Protein AF-A0A949D5W7-F1 (afdb_monomer)

Secondary structure (DSSP, 8-state):
---EEEEEEE-SHHHHHHHHHHHHHHHHHHHHH-SSS-----EEEEEEE-TTS-EEEEEEES-HHHHHHHHHHHHHHHHH-

Structure (mmCIF, N/CA/C/O backbone):
data_AF-A0A949D5W7-F1
#
_entry.id   AF-A0A949D5W7-F1
#
loop_
_atom_site.group_PDB
_atom_site.id
_atom_site.type_symbol
_atom_site.label_atom_id
_atom_site.label_alt_id
_atom_site.label_comp_id
_atom_site.label_asym_id
_atom_site.label_entity_id
_atom_site.label_seq_id
_atom_site.pdbx_PDB_ins_code
_atom_site.Cartn_x
_atom_site.Cartn_y
_atom_site.Cartn_z
_atom_site.occupancy
_atom_site.B_iso_or_equiv
_atom_site.auth_seq_id
_atom_site.auth_comp_id
_atom_site.auth_asym_id
_atom_site.auth_atom_id
_atom_site.pdbx_PDB_model_num
ATOM 1 N N . MET A 1 1 ? -2.252 -4.993 -20.769 1.00 59.78 1 MET A N 1
ATOM 2 C CA . MET A 1 1 ? -1.844 -4.385 -19.492 1.00 59.78 1 MET A CA 1
ATOM 3 C C . MET A 1 1 ? -2.615 -5.130 -18.423 1.00 59.78 1 MET A C 1
ATOM 5 O O . MET A 1 1 ? -3.828 -5.234 -18.561 1.00 59.78 1 MET A O 1
ATOM 9 N N . THR A 1 2 ? -1.921 -5.809 -17.514 1.00 76.50 2 THR A N 1
ATOM 10 C CA . THR A 1 2 ? -2.558 -6.645 -16.491 1.00 76.50 2 THR A CA 1
ATOM 11 C C . THR A 1 2 ? -2.392 -5.921 -15.173 1.00 76.50 2 THR A C 1
ATOM 13 O O . THR A 1 2 ? -1.268 -5.835 -14.689 1.00 76.50 2 THR A O 1
ATOM 16 N N . ASP A 1 3 ? -3.492 -5.413 -14.627 1.00 84.75 3 ASP A N 1
ATOM 17 C CA . ASP A 1 3 ? -3.503 -4.782 -13.311 1.00 84.75 3 ASP A CA 1
ATOM 18 C C . ASP A 1 3 ? -3.015 -5.777 -12.249 1.00 84.75 3 ASP A C 1
ATOM 20 O O . ASP A 1 3 ? -3.446 -6.936 -12.212 1.00 84.75 3 ASP A O 1
ATOM 24 N N . ILE A 1 4 ? -2.119 -5.324 -11.377 1.00 88.94 4 ILE A N 1
ATOM 25 C CA . ILE A 1 4 ? -1.582 -6.117 -10.272 1.00 88.94 4 ILE A CA 1
ATOM 26 C C . ILE A 1 4 ? -2.146 -5.562 -8.988 1.00 88.94 4 ILE A C 1
ATOM 28 O O . ILE A 1 4 ? -1.964 -4.397 -8.657 1.00 88.94 4 ILE A O 1
ATOM 32 N N . VAL A 1 5 ? -2.866 -6.419 -8.286 1.00 89.31 5 VAL A N 1
ATOM 33 C CA . VAL A 1 5 ? -3.711 -6.027 -7.174 1.00 89.31 5 VAL A CA 1
ATOM 34 C C . VAL A 1 5 ? -3.129 -6.596 -5.890 1.00 89.31 5 VAL A C 1
ATOM 36 O O . VAL A 1 5 ? -2.983 -7.811 -5.775 1.00 89.31 5 VAL A O 1
ATOM 39 N N . LEU A 1 6 ? -2.815 -5.721 -4.938 1.00 89.44 6 LEU A N 1
ATOM 40 C CA . LEU A 1 6 ? -2.461 -6.082 -3.570 1.00 89.44 6 LEU A CA 1
ATOM 41 C C . LEU A 1 6 ? -3.616 -5.694 -2.646 1.00 89.44 6 LEU A C 1
ATOM 43 O O . LEU A 1 6 ? -4.029 -4.533 -2.619 1.00 89.44 6 LEU A O 1
ATOM 47 N N . ASP A 1 7 ? -4.139 -6.676 -1.918 1.00 89.75 7 ASP A N 1
ATOM 48 C CA . ASP A 1 7 ? -5.241 -6.510 -0.974 1.00 89.75 7 ASP A CA 1
ATOM 49 C C . ASP A 1 7 ? -4.701 -6.459 0.463 1.00 89.75 7 ASP A C 1
ATOM 51 O O . ASP A 1 7 ? -3.903 -7.301 0.874 1.00 89.75 7 ASP A O 1
ATOM 55 N N . PHE A 1 8 ? -5.156 -5.466 1.224 1.00 87.25 8 PHE A N 1
ATOM 56 C CA . PHE A 1 8 ? -4.790 -5.215 2.612 1.00 87.25 8 PHE A CA 1
ATOM 57 C C . PHE A 1 8 ? -6.058 -5.183 3.456 1.00 87.25 8 PHE A C 1
ATOM 59 O O . PHE A 1 8 ? -6.876 -4.263 3.349 1.00 87.25 8 PHE A O 1
ATOM 66 N N . GLU A 1 9 ? -6.216 -6.201 4.292 1.00 85.50 9 GLU A N 1
ATOM 67 C CA . GLU A 1 9 ? -7.233 -6.227 5.337 1.00 85.50 9 GLU A CA 1
ATOM 68 C C . GLU A 1 9 ? -6.742 -5.375 6.507 1.00 85.50 9 GLU A C 1
ATOM 70 O O . GLU A 1 9 ? -5.689 -5.647 7.088 1.00 85.50 9 GLU A O 1
ATOM 75 N N . LEU A 1 10 ? -7.484 -4.311 6.808 1.00 83.56 10 LEU A N 1
ATOM 76 C CA . LEU A 1 10 ? -7.176 -3.376 7.879 1.00 83.56 10 LEU A CA 1
ATOM 77 C C . LEU A 1 10 ? -8.277 -3.461 8.932 1.00 83.56 10 LEU A C 1
ATOM 79 O O . LEU A 1 10 ? -9.446 -3.154 8.683 1.00 83.56 10 LEU A O 1
ATOM 83 N N . ASP A 1 11 ? -7.878 -3.895 10.117 1.00 81.38 11 ASP A N 1
ATOM 84 C CA . ASP A 1 11 ? -8.729 -4.150 11.276 1.00 81.38 11 ASP A CA 1
ATOM 85 C C . ASP A 1 11 ? -8.897 -2.921 12.186 1.00 81.38 11 ASP A C 1
ATOM 87 O O . ASP A 1 11 ? -9.705 -2.939 13.115 1.00 81.38 11 ASP A O 1
ATOM 91 N N . SER A 1 12 ? -8.162 -1.837 11.918 1.00 81.81 12 SER A N 1
ATOM 92 C CA . SER A 1 12 ? -8.151 -0.623 12.735 1.00 81.81 12 SER A CA 1
ATOM 93 C C . SER A 1 12 ? -7.858 0.644 11.925 1.00 81.81 12 SER A C 1
ATOM 95 O O . SER A 1 12 ? -7.328 0.597 10.814 1.00 81.81 12 SER A O 1
ATOM 97 N N . GLU A 1 13 ? -8.198 1.800 12.503 1.00 83.88 13 GLU A N 1
ATOM 98 C CA . GLU A 1 13 ? -7.812 3.109 11.958 1.00 83.88 13 GLU A CA 1
ATOM 99 C C . GLU A 1 13 ? -6.298 3.321 11.974 1.00 83.88 13 GLU A C 1
ATOM 101 O O . GLU A 1 13 ? -5.757 3.867 11.018 1.00 83.88 13 GLU A O 1
ATOM 106 N N . ASP A 1 14 ? -5.604 2.817 12.994 1.00 86.25 14 ASP A N 1
ATOM 107 C CA . ASP A 1 14 ? -4.145 2.914 13.074 1.00 86.25 14 ASP A CA 1
ATOM 108 C C . ASP A 1 14 ? -3.464 2.146 11.929 1.00 86.25 14 ASP A C 1
ATOM 110 O O 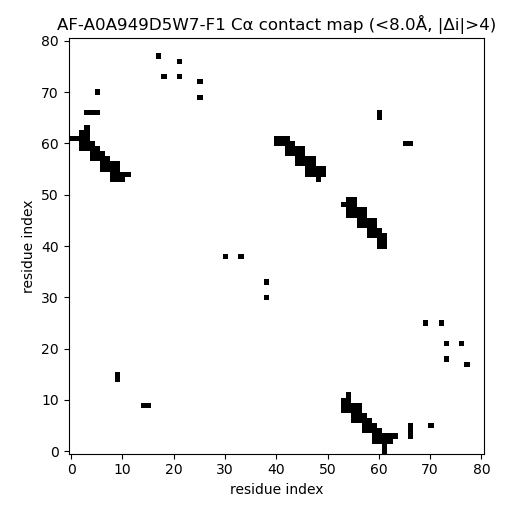. ASP A 1 14 ? -2.506 2.640 11.333 1.00 86.25 14 ASP A O 1
ATOM 114 N N . ALA A 1 15 ? -3.993 0.975 11.551 1.00 85.38 15 ALA A N 1
ATOM 115 C CA . ALA A 1 15 ? -3.493 0.212 10.407 1.00 85.38 15 ALA A CA 1
ATOM 116 C C . ALA A 1 15 ? -3.714 0.942 9.065 1.00 85.38 15 ALA A C 1
ATOM 118 O O . ALA A 1 15 ? -2.893 0.835 8.153 1.00 85.38 15 ALA A O 1
ATOM 119 N N . ASP A 1 16 ? -4.799 1.712 8.948 1.00 85.75 16 ASP A N 1
ATOM 120 C CA . ASP A 1 16 ? -5.110 2.555 7.784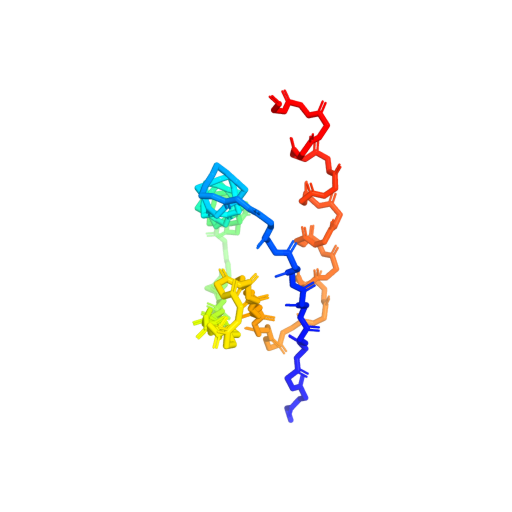 1.00 85.75 16 ASP A CA 1
ATOM 121 C C . ASP A 1 16 ? -4.151 3.742 7.655 1.00 85.75 16 ASP A C 1
ATOM 123 O O . ASP A 1 16 ? -3.653 4.035 6.561 1.00 85.75 16 ASP A O 1
ATOM 127 N N . VAL A 1 17 ? -3.825 4.376 8.783 1.00 88.75 17 VAL A N 1
ATOM 128 C CA . VAL A 1 17 ? -2.815 5.438 8.840 1.00 88.75 17 VAL A CA 1
ATOM 129 C C . VAL A 1 17 ? -1.435 4.878 8.499 1.00 88.75 17 VAL A C 1
ATOM 131 O O . VAL A 1 17 ? -0.781 5.418 7.611 1.00 88.75 17 VAL A O 1
ATOM 134 N N . GLN A 1 18 ? -1.029 3.751 9.095 1.00 90.50 18 GLN A N 1
ATOM 135 C CA . GLN A 1 18 ? 0.257 3.113 8.783 1.00 90.50 18 GLN A CA 1
ATOM 136 C C . GLN A 1 18 ? 0.387 2.738 7.307 1.00 90.50 18 GLN A C 1
ATOM 138 O O . GLN A 1 18 ? 1.447 2.941 6.716 1.00 90.50 18 GLN A O 1
ATOM 143 N N . LEU A 1 19 ? -0.667 2.189 6.691 1.00 90.19 19 LEU A N 1
ATOM 144 C CA . LEU A 1 19 ? -0.628 1.862 5.266 1.00 90.19 19 LEU A CA 1
ATOM 145 C C . LEU A 1 19 ? -0.479 3.127 4.413 1.00 90.19 19 LEU A C 1
ATOM 147 O O . LEU A 1 19 ? 0.269 3.116 3.438 1.00 90.19 19 LEU A O 1
ATOM 151 N N . SER A 1 20 ? -1.153 4.213 4.789 1.00 89.62 20 SER A N 1
ATOM 152 C CA . SER A 1 20 ? -1.042 5.498 4.092 1.00 89.62 20 SER A CA 1
ATOM 153 C C . SER A 1 20 ? 0.376 6.074 4.202 1.00 89.62 20 SER A C 1
ATOM 155 O O . SER A 1 20 ? 0.981 6.402 3.185 1.00 89.62 20 SER A O 1
ATOM 157 N N . GLU A 1 21 ? 0.962 6.083 5.403 1.00 92.31 21 GLU A N 1
ATOM 158 C CA . GLU A 1 21 ? 2.349 6.515 5.631 1.00 92.31 21 GLU A CA 1
ATOM 159 C C . GLU A 1 21 ? 3.364 5.653 4.869 1.00 92.31 21 GLU A C 1
ATOM 161 O O . GLU A 1 21 ? 4.346 6.165 4.322 1.00 92.31 21 GLU A O 1
ATOM 166 N N . ALA A 1 22 ? 3.129 4.340 4.798 1.00 91.94 22 ALA A N 1
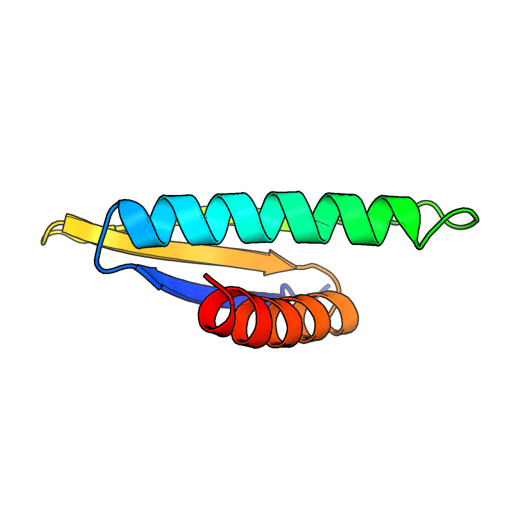ATOM 167 C CA . ALA A 1 22 ? 3.966 3.426 4.037 1.00 91.94 22 ALA A CA 1
ATOM 168 C C . ALA A 1 22 ? 3.914 3.726 2.533 1.00 91.94 22 ALA A C 1
ATOM 170 O O . ALA A 1 22 ? 4.957 3.720 1.878 1.00 91.94 22 ALA A O 1
ATOM 171 N N . ILE A 1 23 ? 2.729 4.011 1.985 1.00 90.94 23 ILE A N 1
ATOM 172 C CA . ILE A 1 23 ? 2.575 4.417 0.582 1.00 90.94 23 ILE A CA 1
ATOM 173 C C . ILE A 1 23 ? 3.361 5.702 0.333 1.00 90.94 23 ILE A C 1
ATOM 175 O O . ILE A 1 23 ? 4.245 5.698 -0.520 1.00 90.94 23 ILE A O 1
ATOM 179 N N . ASP A 1 24 ? 3.132 6.752 1.119 1.00 90.31 24 ASP A N 1
ATOM 180 C CA . ASP A 1 24 ? 3.803 8.046 0.939 1.00 90.31 24 ASP A CA 1
ATOM 181 C C . ASP A 1 24 ? 5.333 7.927 1.047 1.00 90.31 24 ASP A C 1
ATOM 183 O O . ASP A 1 24 ? 6.083 8.484 0.235 1.00 90.31 24 ASP A O 1
ATOM 187 N N . THR A 1 25 ? 5.814 7.136 2.009 1.00 91.12 25 THR A N 1
ATOM 188 C CA . THR A 1 25 ? 7.247 6.863 2.187 1.00 91.12 25 THR A CA 1
ATOM 189 C C . THR A 1 25 ? 7.820 6.120 0.984 1.00 91.12 25 THR A C 1
ATOM 191 O O . THR A 1 25 ? 8.882 6.483 0.477 1.00 91.12 25 THR A O 1
ATOM 194 N N . PHE A 1 26 ? 7.125 5.090 0.498 1.00 89.69 26 PHE A N 1
ATOM 195 C CA . PHE A 1 26 ? 7.560 4.317 -0.661 1.00 89.69 26 PHE A CA 1
ATOM 196 C C . PHE A 1 26 ? 7.622 5.178 -1.927 1.00 89.69 26 PHE A C 1
ATOM 198 O O . PHE A 1 26 ? 8.615 5.110 -2.651 1.00 89.69 26 PHE A O 1
ATOM 205 N N . LEU A 1 27 ? 6.612 6.021 -2.161 1.00 85.75 27 LEU A N 1
ATOM 206 C CA . LEU A 1 27 ? 6.581 6.968 -3.278 1.00 85.75 27 LEU A CA 1
ATOM 207 C C . LEU A 1 27 ? 7.775 7.923 -3.229 1.00 85.75 27 LEU A C 1
ATOM 209 O O . LEU A 1 27 ? 8.520 8.029 -4.200 1.00 85.75 27 LEU A O 1
ATOM 213 N N . THR A 1 28 ? 8.025 8.522 -2.064 1.00 87.31 28 THR A N 1
ATOM 214 C CA . THR A 1 28 ? 9.145 9.454 -1.854 1.00 87.31 28 THR A CA 1
ATOM 215 C C . THR A 1 28 ? 10.503 8.794 -2.124 1.00 87.31 28 THR A C 1
ATOM 217 O O . THR A 1 28 ? 11.403 9.397 -2.719 1.00 87.31 28 THR A O 1
ATOM 220 N N . LEU A 1 29 ? 10.671 7.537 -1.697 1.00 85.25 29 LEU A N 1
ATOM 221 C CA . LEU A 1 29 ? 11.893 6.766 -1.937 1.00 85.25 29 LEU A CA 1
ATOM 222 C C . LEU A 1 29 ? 12.076 6.431 -3.422 1.00 85.25 29 LEU A C 1
ATOM 224 O O . LEU A 1 29 ? 13.197 6.526 -3.920 1.00 85.25 29 LEU A O 1
ATOM 228 N N . GLN A 1 30 ? 10.999 6.073 -4.127 1.00 79.88 30 GLN A N 1
ATOM 229 C CA . GLN A 1 30 ? 11.043 5.783 -5.563 1.00 79.88 30 GLN A CA 1
ATOM 230 C C . GLN A 1 30 ? 11.357 7.035 -6.387 1.00 79.88 30 GLN A C 1
ATOM 232 O O . GLN A 1 30 ? 12.270 7.001 -7.210 1.00 79.88 30 GLN A O 1
ATOM 237 N N . GLU A 1 31 ? 10.696 8.161 -6.110 1.00 77.25 31 GLU A N 1
ATOM 238 C CA . GLU A 1 31 ? 10.994 9.448 -6.758 1.00 77.25 31 GLU A CA 1
ATOM 239 C C . GLU A 1 31 ? 12.456 9.870 -6.554 1.00 77.25 31 GLU A C 1
ATOM 241 O O . GLU A 1 31 ? 13.107 10.379 -7.463 1.00 77.25 31 GLU A O 1
ATOM 246 N N . SER A 1 32 ? 13.008 9.615 -5.365 1.00 76.12 32 SER A N 1
ATOM 247 C CA . SER A 1 32 ? 14.409 9.927 -5.061 1.00 76.12 32 SER A CA 1
ATOM 248 C C . SER A 1 32 ? 15.402 8.990 -5.761 1.00 76.12 32 SER A C 1
ATOM 250 O O . SER A 1 32 ? 16.537 9.393 -6.036 1.00 76.12 32 SER A O 1
ATOM 252 N N . ALA A 1 33 ? 15.003 7.741 -6.020 1.00 71.25 33 ALA A N 1
ATOM 253 C CA . ALA A 1 33 ? 15.841 6.713 -6.629 1.00 71.25 33 ALA A CA 1
ATOM 254 C C . ALA A 1 33 ? 15.901 6.823 -8.161 1.00 71.25 33 ALA A C 1
ATOM 256 O O . ALA A 1 33 ? 16.946 6.540 -8.751 1.00 71.25 33 ALA A O 1
ATOM 257 N N . VAL A 1 34 ? 14.818 7.259 -8.809 1.00 65.25 34 VAL A N 1
ATOM 258 C CA . VAL A 1 34 ? 14.732 7.354 -10.270 1.00 65.25 34 VAL A CA 1
ATOM 259 C C . VAL A 1 34 ? 14.994 8.797 -10.719 1.00 65.25 34 VAL A C 1
ATOM 261 O O . VAL A 1 34 ? 14.084 9.566 -10.998 1.00 65.25 34 VAL A O 1
ATOM 264 N N . ARG A 1 35 ? 16.273 9.192 -10.772 1.00 56.56 35 ARG A N 1
ATOM 265 C CA . ARG A 1 35 ? 16.680 10.535 -11.239 1.00 56.56 35 ARG A CA 1
ATOM 266 C C . ARG A 1 35 ? 16.683 10.716 -12.764 1.00 56.56 35 ARG A C 1
ATOM 268 O O . ARG A 1 35 ? 16.694 11.861 -13.205 1.00 56.56 35 ARG A O 1
ATOM 275 N N . ASP A 1 36 ? 16.691 9.632 -13.543 1.00 53.97 36 ASP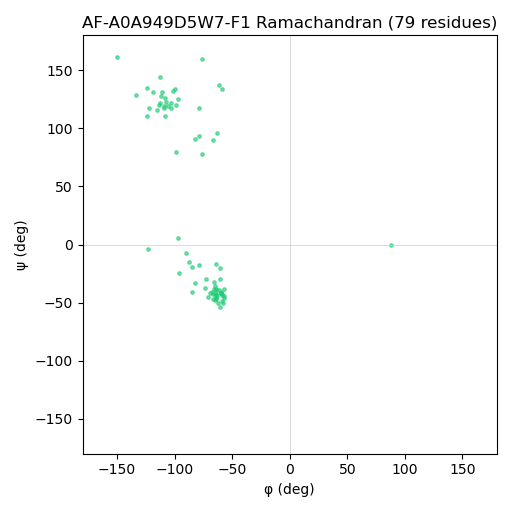 A N 1
ATOM 276 C CA . ASP A 1 36 ? 16.979 9.669 -14.992 1.00 53.97 36 ASP A CA 1
ATOM 277 C C . ASP A 1 36 ? 15.878 9.081 -15.900 1.00 53.97 36 ASP A C 1
ATOM 279 O O . ASP A 1 36 ? 15.990 9.173 -17.121 1.00 53.97 36 ASP A O 1
ATOM 283 N N . ASP A 1 37 ? 14.798 8.523 -15.345 1.00 52.59 37 ASP A N 1
ATOM 284 C CA . ASP A 1 37 ? 13.661 7.995 -16.114 1.00 52.59 37 ASP A CA 1
ATOM 285 C C . ASP A 1 37 ? 12.359 8.511 -15.478 1.00 52.59 37 ASP A C 1
ATOM 287 O O . ASP A 1 37 ? 12.225 8.430 -14.255 1.00 52.59 37 ASP A O 1
ATOM 291 N N . PRO A 1 38 ? 11.414 9.110 -16.224 1.00 52.81 38 PRO A N 1
ATOM 292 C CA . PRO A 1 38 ? 10.115 9.460 -15.667 1.00 52.81 38 PRO A CA 1
ATOM 293 C C . PRO A 1 38 ? 9.401 8.173 -15.240 1.00 52.81 38 PRO A C 1
ATOM 295 O O . PRO A 1 38 ? 8.771 7.486 -16.040 1.00 52.81 38 PRO A O 1
ATOM 298 N N . PHE A 1 39 ? 9.528 7.844 -13.956 1.00 60.09 39 PH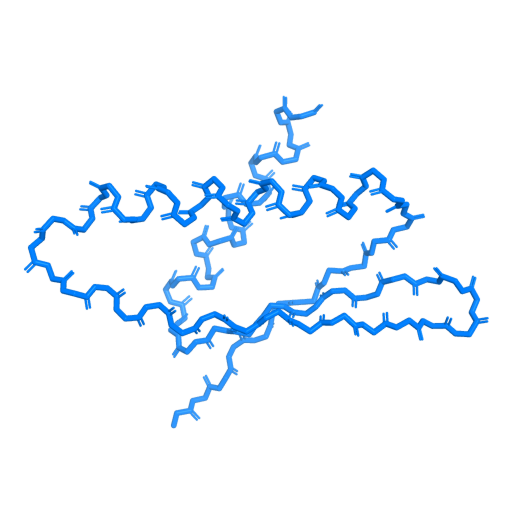E A N 1
ATOM 299 C CA . PHE A 1 39 ? 8.849 6.728 -13.323 1.00 60.09 39 PHE A CA 1
ATOM 300 C C . PHE A 1 39 ? 7.350 7.026 -13.306 1.00 60.09 39 PHE A C 1
ATOM 302 O O . PHE A 1 39 ? 6.837 7.662 -12.387 1.00 60.09 39 PHE A O 1
ATOM 309 N N . ASP A 1 40 ? 6.655 6.611 -14.364 1.00 62.31 40 ASP A N 1
ATOM 310 C CA . ASP A 1 40 ? 5.204 6.735 -14.474 1.00 62.31 40 ASP A CA 1
ATOM 311 C C . ASP A 1 40 ? 4.563 5.656 -13.592 1.00 62.31 40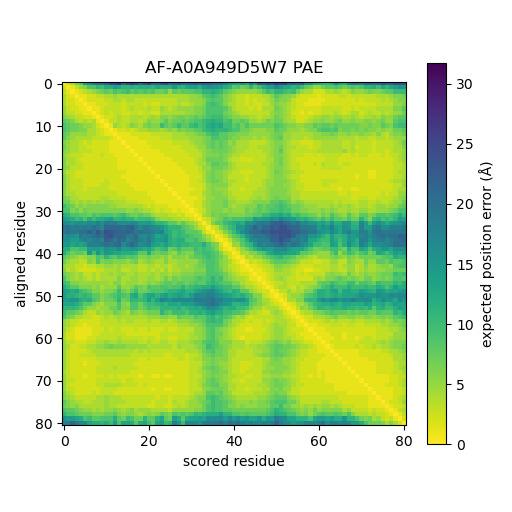 ASP A C 1
ATOM 313 O O . ASP A 1 40 ? 4.199 4.554 -14.025 1.00 62.31 40 ASP A O 1
ATOM 317 N N . LEU A 1 41 ? 4.558 5.933 -12.288 1.00 68.56 41 LEU A N 1
ATOM 318 C CA . LEU A 1 41 ? 3.894 5.106 -11.304 1.00 68.56 41 LEU A CA 1
ATOM 319 C C . LEU A 1 41 ? 2.401 5.408 -11.329 1.00 68.56 41 LEU A C 1
ATOM 321 O O . LEU A 1 41 ? 1.900 6.265 -10.603 1.00 68.56 41 LEU A O 1
ATOM 325 N N . ASP A 1 42 ? 1.680 4.621 -12.111 1.00 73.62 42 ASP A N 1
ATOM 326 C CA . ASP A 1 42 ? 0.229 4.572 -12.022 1.00 73.62 42 ASP A CA 1
ATOM 327 C C . ASP A 1 42 ? -0.179 3.631 -10.872 1.00 73.62 42 ASP A C 1
ATOM 329 O O . ASP A 1 42 ? -0.265 2.404 -11.028 1.00 73.62 42 ASP A O 1
ATOM 333 N N . LEU A 1 43 ? -0.331 4.221 -9.680 1.00 81.19 43 LEU A N 1
ATOM 334 C CA . LEU A 1 43 ? -0.849 3.576 -8.474 1.00 81.19 43 LEU A CA 1
ATOM 335 C C . LEU A 1 43 ? -2.270 4.071 -8.200 1.00 81.19 43 LEU A C 1
ATOM 337 O O . LEU A 1 43 ? -2.493 5.241 -7.892 1.00 81.19 43 LEU A O 1
ATOM 341 N N . MET A 1 44 ? -3.230 3.150 -8.202 1.00 85.06 44 MET A N 1
ATOM 342 C CA . MET A 1 44 ? -4.598 3.442 -7.783 1.00 85.06 44 MET A CA 1
ATOM 343 C C . MET A 1 44 ? -4.894 2.784 -6.435 1.00 85.06 44 MET A C 1
ATOM 345 O O . MET A 1 44 ? -4.788 1.566 -6.281 1.00 85.06 44 MET A O 1
ATOM 349 N N . VAL A 1 45 ? -5.344 3.591 -5.474 1.00 85.75 45 VAL A N 1
ATOM 350 C CA . VAL A 1 45 ? -5.795 3.131 -4.155 1.00 85.75 45 VAL A CA 1
ATOM 351 C C . VAL A 1 45 ? -7.317 3.034 -4.147 1.00 85.75 45 VAL A C 1
ATOM 353 O O . VAL A 1 45 ? -8.022 4.023 -4.346 1.00 85.75 45 VAL A O 1
ATOM 356 N N . ARG A 1 46 ? -7.853 1.841 -3.892 1.00 85.62 46 ARG A N 1
ATOM 357 C CA . ARG A 1 46 ? -9.289 1.605 -3.708 1.00 85.62 46 ARG A CA 1
ATOM 358 C C . ARG A 1 46 ? -9.563 1.240 -2.258 1.00 85.62 46 ARG A C 1
ATOM 360 O O . ARG A 1 46 ? -8.907 0.371 -1.702 1.00 85.62 46 ARG A O 1
ATOM 367 N N . THR A 1 47 ? -10.553 1.891 -1.659 1.00 83.88 47 THR A N 1
ATOM 368 C CA . THR A 1 47 ? -1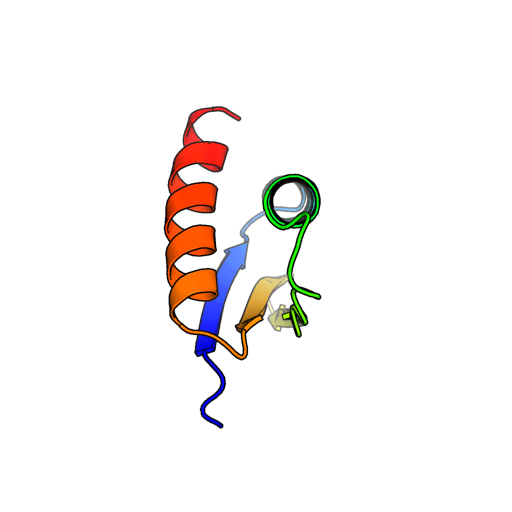1.020 1.569 -0.304 1.00 83.88 47 THR A CA 1
ATOM 369 C C . THR A 1 47 ? -12.414 0.975 -0.403 1.00 83.88 47 THR A C 1
ATOM 371 O O . THR A 1 47 ? -13.290 1.573 -1.028 1.00 83.88 47 THR A O 1
ATOM 374 N N . VAL A 1 48 ? -12.618 -0.192 0.197 1.00 81.69 48 VAL A N 1
ATOM 375 C CA . VAL A 1 48 ? -13.918 -0.853 0.295 1.00 81.69 48 VAL A CA 1
ATOM 376 C C . VAL A 1 48 ? -14.264 -0.998 1.770 1.00 81.69 48 VAL A C 1
ATOM 378 O O . VAL A 1 48 ? -13.445 -1.450 2.566 1.00 81.69 48 VAL A O 1
ATOM 381 N N . PHE A 1 49 ? -15.485 -0.607 2.123 1.00 79.00 49 PHE A N 1
ATOM 382 C CA . PHE A 1 49 ? -16.010 -0.728 3.478 1.00 79.00 49 PHE A CA 1
ATOM 383 C C . PHE A 1 49 ? -16.978 -1.908 3.534 1.00 79.00 49 PHE A C 1
ATOM 385 O O . PHE A 1 49 ? -17.955 -1.954 2.782 1.00 79.00 49 PHE A O 1
ATOM 392 N N . GLY A 1 50 ? -16.687 -2.874 4.401 1.00 74.00 50 GLY A N 1
ATOM 393 C CA . GLY A 1 50 ? -17.555 -4.012 4.667 1.00 74.00 50 GLY A CA 1
ATOM 394 C C . GLY A 1 50 ? -18.751 -3.631 5.553 1.00 74.00 50 GLY A C 1
ATOM 395 O O . GLY A 1 50 ? -18.695 -2.648 6.296 1.00 74.00 50 GLY A O 1
ATOM 396 N N . PRO A 1 51 ? -19.836 -4.425 5.540 1.00 71.50 51 PRO A N 1
ATOM 397 C CA . PRO A 1 51 ? -21.040 -4.161 6.334 1.00 71.50 51 PRO A CA 1
ATOM 398 C C . PRO A 1 51 ? -20.809 -4.208 7.857 1.00 71.50 51 PRO A C 1
ATOM 400 O O . PRO A 1 51 ? -21.638 -3.702 8.607 1.00 71.50 51 PRO A O 1
ATOM 403 N N . GLY A 1 52 ? -19.695 -4.796 8.311 1.00 70.12 52 GLY A N 1
ATOM 404 C CA . GLY A 1 52 ? -19.280 -4.862 9.718 1.00 70.12 52 GLY A CA 1
ATOM 405 C C . GLY A 1 52 ? -18.277 -3.788 10.158 1.00 70.12 52 GLY A C 1
ATOM 406 O O . GLY A 1 52 ? -17.788 -3.862 11.278 1.00 70.12 52 GLY A O 1
ATOM 407 N N . GLY A 1 53 ? -17.946 -2.813 9.301 1.00 70.19 53 GLY A N 1
ATOM 408 C CA . GLY A 1 53 ? -16.928 -1.791 9.590 1.00 70.19 53 GLY A CA 1
ATOM 409 C C . GLY A 1 53 ? -15.496 -2.185 9.208 1.00 70.19 53 GLY A C 1
ATOM 410 O O . GLY A 1 53 ? -14.587 -1.373 9.359 1.00 70.19 53 GLY A O 1
ATOM 411 N N . GLU A 1 54 ? -15.304 -3.389 8.668 1.00 71.56 54 GLU A N 1
ATOM 412 C CA . GLU A 1 54 ? -14.026 -3.849 8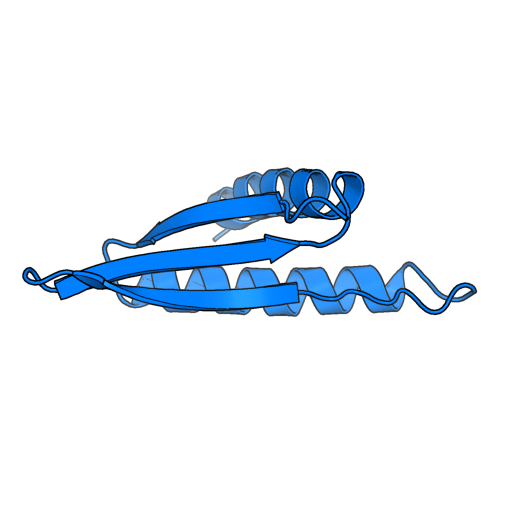.115 1.00 71.56 54 GLU A CA 1
ATOM 413 C C . GLU A 1 54 ? -13.591 -2.961 6.939 1.00 71.56 54 GLU A C 1
ATOM 415 O O . GLU A 1 54 ? -14.410 -2.601 6.081 1.00 71.56 54 GLU A O 1
ATOM 420 N N . ARG A 1 55 ? -12.302 -2.606 6.889 1.00 82.19 55 ARG A N 1
ATOM 421 C CA . ARG A 1 55 ? -11.722 -1.807 5.805 1.00 82.19 55 ARG A CA 1
ATOM 422 C C . ARG A 1 55 ? -10.809 -2.688 4.967 1.00 82.19 55 ARG A C 1
ATOM 424 O O . ARG A 1 55 ? -9.792 -3.182 5.440 1.00 82.19 55 ARG A O 1
ATOM 431 N N . LEU A 1 56 ? -11.159 -2.843 3.696 1.00 85.19 56 LEU A N 1
ATOM 432 C CA . LEU A 1 56 ? -10.294 -3.471 2.709 1.00 85.19 56 LEU A CA 1
ATOM 433 C C . LEU A 1 56 ? -9.676 -2.375 1.841 1.00 85.19 56 LEU A C 1
ATOM 435 O O . LEU A 1 56 ? -10.384 -1.644 1.139 1.00 85.19 56 LEU A O 1
ATOM 439 N N . LYS A 1 57 ? -8.350 -2.264 1.876 1.00 89.06 57 LYS A N 1
ATOM 440 C CA . LYS A 1 57 ? -7.589 -1.405 0.969 1.00 89.06 57 LYS A CA 1
ATOM 441 C C . LYS A 1 57 ? -7.004 -2.246 -0.142 1.00 89.06 57 LYS A C 1
ATOM 443 O O . LYS A 1 57 ? -6.411 -3.288 0.092 1.00 89.06 57 LYS A O 1
ATOM 448 N N . ARG A 1 58 ? -7.153 -1.762 -1.362 1.00 89.44 58 ARG A N 1
ATOM 449 C CA . ARG A 1 58 ? -6.648 -2.405 -2.560 1.00 89.44 58 ARG A CA 1
ATOM 450 C C . ARG A 1 58 ? -5.723 -1.446 -3.284 1.00 89.44 58 ARG A C 1
ATOM 452 O O . ARG A 1 58 ? -6.166 -0.389 -3.733 1.00 89.44 58 ARG A O 1
ATOM 459 N N . LEU A 1 59 ? -4.462 -1.830 -3.410 1.00 90.56 59 LEU A N 1
ATOM 460 C CA . LEU A 1 59 ? -3.470 -1.116 -4.201 1.00 90.56 59 LEU A CA 1
ATOM 461 C C . LEU A 1 59 ? -3.365 -1.779 -5.566 1.00 90.56 59 LEU A C 1
ATOM 463 O O . LEU A 1 59 ? -3.168 -2.990 -5.663 1.00 90.56 59 LEU A O 1
ATOM 467 N N . VAL A 1 60 ? -3.545 -0.990 -6.617 1.00 89.44 60 VAL A N 1
ATOM 468 C CA . VAL A 1 60 ? -3.496 -1.458 -7.999 1.00 89.44 60 VAL A CA 1
ATOM 469 C C . VAL A 1 60 ? -2.288 -0.842 -8.681 1.00 89.44 60 VAL A C 1
ATOM 471 O O . VAL A 1 60 ? -2.194 0.378 -8.781 1.00 89.44 60 VAL A O 1
ATOM 474 N N . PHE A 1 61 ? -1.391 -1.703 -9.147 1.00 89.25 61 PHE A N 1
ATOM 475 C CA . PHE A 1 61 ? -0.149 -1.362 -9.825 1.00 89.25 61 PHE A CA 1
ATOM 476 C C . PHE A 1 61 ? -0.207 -1.798 -11.287 1.00 89.25 61 PHE A C 1
ATOM 478 O O . PHE A 1 61 ? -0.710 -2.878 -11.604 1.00 89.25 61 PHE A O 1
ATOM 485 N N . GLN A 1 62 ? 0.404 -1.006 -12.164 1.00 86.62 62 GLN A N 1
ATOM 486 C CA . GLN A 1 62 ? 0.580 -1.360 -13.576 1.00 86.62 62 GLN A CA 1
ATOM 487 C C . GLN A 1 62 ? 1.854 -2.180 -13.855 1.00 86.62 62 GLN A C 1
ATOM 489 O O . GLN A 1 62 ? 1.974 -2.795 -14.916 1.00 86.62 62 GLN A O 1
ATOM 494 N N . GLN A 1 63 ? 2.800 -2.218 -12.907 1.00 86.44 63 GLN A N 1
ATOM 495 C CA . GLN A 1 63 ? 4.088 -2.912 -13.037 1.00 86.44 63 GLN A CA 1
ATOM 496 C C . GLN A 1 63 ? 4.287 -3.928 -11.903 1.00 86.44 63 GLN A C 1
ATOM 498 O O . GLN A 1 63 ? 4.047 -3.630 -10.729 1.00 86.44 63 GLN A O 1
ATOM 503 N N . ARG A 1 64 ? 4.749 -5.139 -12.241 1.00 87.25 64 ARG A N 1
ATOM 504 C CA . ARG A 1 64 ? 4.887 -6.250 -11.277 1.00 87.25 64 ARG A CA 1
ATOM 505 C C . ARG A 1 64 ? 6.047 -6.051 -10.331 1.00 87.25 64 ARG A C 1
ATOM 507 O O . ARG A 1 64 ? 5.959 -6.388 -9.156 1.00 87.25 64 ARG A O 1
ATOM 514 N N . GLU A 1 65 ? 7.122 -5.509 -10.864 1.00 87.81 65 GLU A N 1
ATOM 515 C CA . GLU A 1 65 ? 8.356 -5.205 -10.168 1.00 87.81 65 GLU A CA 1
ATOM 516 C C . GLU A 1 65 ? 8.073 -4.246 -9.011 1.00 87.81 65 GLU A C 1
ATOM 518 O O . GLU A 1 65 ? 8.514 -4.483 -7.889 1.00 87.81 65 GLU A O 1
ATOM 523 N N . ILE A 1 66 ? 7.243 -3.230 -9.265 1.00 87.88 66 ILE A N 1
ATOM 524 C CA . ILE A 1 66 ? 6.846 -2.241 -8.266 1.00 87.88 66 ILE A CA 1
ATOM 525 C C . ILE A 1 66 ? 5.915 -2.853 -7.221 1.00 87.88 66 ILE A C 1
ATOM 527 O O . ILE A 1 66 ? 6.141 -2.650 -6.032 1.00 87.88 66 ILE A O 1
ATOM 531 N N . ALA A 1 67 ? 4.908 -3.628 -7.635 1.00 90.12 67 ALA A N 1
ATOM 532 C CA . ALA A 1 67 ? 4.013 -4.299 -6.692 1.00 90.12 67 ALA A CA 1
ATOM 533 C C . ALA A 1 67 ? 4.796 -5.202 -5.721 1.00 90.12 67 ALA A C 1
ATOM 535 O O . ALA A 1 67 ? 4.616 -5.126 -4.508 1.00 90.12 67 ALA A O 1
ATOM 536 N N . ASN A 1 68 ? 5.734 -5.999 -6.240 1.00 91.12 68 ASN A N 1
ATOM 537 C CA . ASN A 1 68 ? 6.587 -6.862 -5.421 1.00 91.12 68 ASN A CA 1
ATOM 538 C C . ASN A 1 68 ? 7.525 -6.057 -4.503 1.00 91.12 68 ASN A C 1
ATOM 540 O O . ASN A 1 68 ? 7.769 -6.453 -3.359 1.00 91.12 68 ASN A O 1
ATOM 544 N N . ALA A 1 69 ? 8.060 -4.934 -4.994 1.00 90.56 69 ALA A N 1
ATOM 545 C CA . ALA A 1 69 ? 8.892 -4.039 -4.197 1.00 90.56 69 ALA A CA 1
ATOM 546 C C . ALA A 1 69 ? 8.092 -3.406 -3.051 1.00 90.56 69 ALA A C 1
ATOM 548 O O . ALA A 1 69 ? 8.583 -3.369 -1.922 1.00 90.56 69 ALA A O 1
ATOM 549 N N . PHE A 1 70 ? 6.857 -2.972 -3.318 1.00 91.38 70 PHE A N 1
ATOM 550 C CA . PHE A 1 70 ? 5.962 -2.436 -2.299 1.00 91.38 70 PHE A CA 1
ATOM 551 C C . PHE A 1 70 ? 5.597 -3.494 -1.253 1.00 91.38 70 PHE A C 1
ATOM 553 O O . PHE A 1 70 ? 5.700 -3.218 -0.065 1.00 91.38 70 PHE A O 1
ATOM 560 N N . ASP A 1 71 ? 5.241 -4.716 -1.657 1.00 91.44 71 ASP A N 1
ATOM 561 C CA . ASP A 1 71 ? 4.904 -5.803 -0.722 1.00 91.44 71 ASP A CA 1
ATOM 562 C C . ASP A 1 71 ? 6.071 -6.147 0.229 1.00 91.44 71 ASP A C 1
ATOM 564 O O . ASP A 1 71 ? 5.911 -6.282 1.451 1.00 91.44 71 ASP A O 1
ATOM 568 N N . SER A 1 72 ? 7.290 -6.184 -0.321 1.00 91.62 72 SER A N 1
ATOM 569 C CA . SER A 1 72 ? 8.522 -6.391 0.452 1.00 91.62 72 SER A CA 1
ATOM 570 C C . SER A 1 72 ? 8.815 -5.220 1.398 1.00 91.62 72 SER A C 1
ATOM 572 O O . SER A 1 72 ? 9.195 -5.423 2.558 1.00 91.62 72 SER A O 1
ATOM 574 N N . PHE A 1 73 ? 8.626 -3.987 0.916 1.00 92.00 73 PHE A N 1
ATOM 575 C CA . PHE A 1 73 ? 8.773 -2.769 1.708 1.00 92.00 73 PHE A CA 1
ATOM 576 C C . PHE A 1 73 ? 7.767 -2.737 2.860 1.00 92.00 73 PHE A C 1
ATOM 578 O O . PHE A 1 73 ? 8.171 -2.584 4.008 1.00 92.00 73 PHE A O 1
ATOM 585 N N . TRP A 1 74 ? 6.485 -2.974 2.583 1.00 91.19 74 TRP A N 1
ATOM 586 C CA . TRP A 1 74 ? 5.405 -2.985 3.567 1.00 91.19 74 TRP A CA 1
ATOM 587 C C . TRP A 1 74 ? 5.651 -3.991 4.692 1.00 91.19 74 TRP A C 1
ATOM 589 O O . TRP A 1 74 ? 5.508 -3.673 5.874 1.00 91.19 74 TRP A O 1
ATOM 599 N N . SER A 1 75 ? 6.091 -5.199 4.335 1.00 88.38 75 SER A N 1
ATOM 600 C CA . SER A 1 75 ? 6.456 -6.237 5.303 1.00 88.38 75 SER A CA 1
ATOM 601 C C . SER A 1 75 ? 7.600 -5.816 6.231 1.00 88.38 75 SER A C 1
ATOM 603 O O . SER A 1 75 ? 7.666 -6.276 7.371 1.00 88.38 75 SER A O 1
ATOM 605 N N . SER A 1 76 ? 8.497 -4.952 5.751 1.00 88.75 76 SER A N 1
ATOM 606 C CA . SER A 1 76 ? 9.619 -4.414 6.524 1.00 88.75 76 SER A CA 1
ATOM 607 C C . SER A 1 76 ? 9.201 -3.197 7.352 1.00 88.75 76 SER A C 1
ATOM 609 O O . SER A 1 76 ? 9.564 -3.109 8.522 1.00 88.75 76 SER A O 1
ATOM 611 N N . PHE A 1 77 ? 8.388 -2.308 6.775 1.00 87.75 77 PHE A N 1
ATOM 612 C CA . PHE A 1 77 ? 7.841 -1.112 7.413 1.00 87.75 77 PHE A CA 1
ATOM 613 C C . PHE A 1 77 ? 7.031 -1.476 8.662 1.00 87.75 77 PHE A C 1
ATOM 615 O O . PHE A 1 77 ? 7.364 -1.029 9.753 1.00 87.75 77 PHE A O 1
ATOM 622 N N . ARG A 1 78 ? 6.090 -2.426 8.551 1.00 84.06 78 ARG A N 1
ATOM 623 C CA . ARG A 1 78 ? 5.283 -2.910 9.689 1.00 84.06 78 ARG A CA 1
ATOM 624 C C . ARG A 1 78 ? 6.068 -3.545 10.837 1.00 84.06 78 ARG A C 1
ATOM 626 O O . ARG A 1 78 ? 5.519 -3.711 11.915 1.00 84.06 78 ARG A O 1
ATOM 633 N N . ARG A 1 79 ? 7.301 -4.002 10.605 1.00 77.44 79 ARG A N 1
ATOM 634 C CA . ARG A 1 79 ? 8.148 -4.554 11.680 1.00 77.44 79 ARG A CA 1
ATOM 635 C C . ARG A 1 79 ? 8.918 -3.471 12.427 1.00 77.44 79 ARG A C 1
ATOM 637 O O . ARG A 1 79 ? 9.448 -3.756 13.497 1.00 77.44 79 ARG A O 1
ATOM 644 N N . ALA A 1 80 ? 9.064 -2.299 11.817 1.00 71.25 80 ALA A N 1
ATOM 645 C CA . ALA A 1 80 ? 9.805 -1.173 12.363 1.00 71.25 80 ALA A CA 1
ATOM 646 C C . ALA A 1 80 ? 8.895 -0.156 13.076 1.00 71.25 80 ALA A C 1
ATOM 648 O O . ALA A 1 80 ? 9.393 0.575 13.932 1.00 71.25 80 ALA A O 1
ATOM 649 N N . SER A 1 81 ? 7.608 -0.117 12.713 1.00 60.03 81 SER A N 1
ATOM 650 C CA . SER A 1 81 ? 6.530 0.659 13.349 1.00 60.03 81 SER A CA 1
ATOM 651 C C . SER A 1 81 ? 5.968 -0.032 14.589 1.00 60.03 81 SER A C 1
ATOM 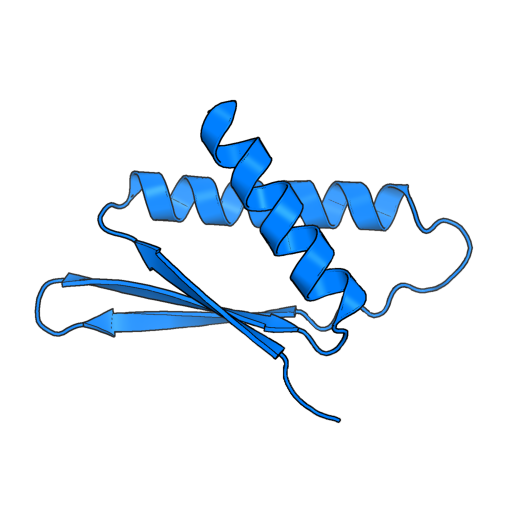653 O O . SER A 1 81 ? 5.603 0.700 15.534 1.00 60.03 81 SER A O 1
#

pLDDT: mean 81.86, std 10.44, range [52.59, 92.31]

Nearest PDB structures (foldseek):
  3go9-assembly1_A  TM=3.839E-01  e=1.493E-01  Yersinia pestis
  3cw2-assembly4_H  TM=4.478E-01  e=3.906E-01  Saccharolobus solfataricus
  3dtz-assembly1_C  TM=4.415E-01  e=6.956E-01  Thermoplasma acidophilum
  3dtz-assembly1_A  TM=4.419E-01  e=1.162E+00  Thermoplasma acidophilum
  4hsi-assembly4_D  TM=3.295E-01  e=1.162E+00  Human alphaherpesvirus 1 strain KOS

Sequence (81 aa):
MTDIVLDFELDSEDADVQLSEAIDTFLTLQESAVRDDPFDLDLMVRTVFGPGGERLKRLVFQQREIANAFDSFWSSFRRAS

Radius of gyration: 13.37 Å; Cα contacts (8 Å, |Δi|>4): 84; chains: 1; bounding box: 38×17×33 Å

Solvent-accessible surface area (backbone atoms only — not comparable to full-atom values): 4891 Å² total; per-residue (Å²): 138,68,79,42,76,48,79,41,85,30,92,46,71,67,52,51,49,51,52,50,53,49,50,55,51,50,49,55,52,48,60,69,68,46,82,86,54,91,78,81,77,61,72,48,82,45,80,45,77,47,100,86,73,46,36,39,39,34,42,35,24,71,47,69,70,56,49,54,49,48,56,54,47,51,64,51,49,68,73,76,109

Mean predicted aligned error: 6.01 Å

Foldseek 3Di:
DDKDKDKDWDPDPVSVVLVVVLVVVLVVVVVVVCPDDPPPWPWDWDWDADPVRIIMIMIITPDPVSVVVSVVSSVVSVVVD